Protein AF-A0A661S088-F1 (afdb_monomer)

Sequence (98 aa):
MNLNKQLDHNPIRTSVPCRVDFGGTLDISTLFLPLQHLSPSSFNIALNLRTFVSLSPWKKGFVKVSSKGFESAVFKKDQSPFDHPLGLMFACATYFNA

Structure (mmCIF, N/CA/C/O backbone):
data_AF-A0A661S088-F1
#
_entry.id   AF-A0A661S088-F1
#
loop_
_atom_site.group_PDB
_atom_site.id
_atom_site.type_symbol
_atom_site.label_atom_id
_atom_site.label_alt_id
_atom_site.label_comp_id
_atom_site.label_asym_id
_atom_site.label_entity_id
_atom_site.label_seq_id
_atom_site.pdbx_PDB_ins_code
_atom_site.Cartn_x
_atom_site.Cartn_y
_atom_site.Cartn_z
_atom_site.occupancy
_atom_site.B_iso_or_equiv
_atom_site.auth_seq_id
_atom_site.auth_comp_id
_atom_site.auth_asym_id
_atom_site.auth_atom_id
_atom_site.pdbx_PDB_model_num
ATOM 1 N N . MET A 1 1 ? -15.303 -17.816 14.093 1.00 50.16 1 MET A N 1
ATOM 2 C CA . MET A 1 1 ? -14.130 -17.352 14.870 1.00 50.16 1 MET A CA 1
ATOM 3 C C . MET A 1 1 ? -14.299 -15.858 15.135 1.00 50.16 1 MET A C 1
ATOM 5 O O . MET A 1 1 ? -14.484 -15.121 14.177 1.00 50.16 1 MET A O 1
ATOM 9 N N . ASN A 1 2 ? -14.367 -15.412 16.396 1.00 63.03 2 ASN A N 1
ATOM 10 C CA . ASN A 1 2 ? -14.566 -13.991 16.723 1.00 63.03 2 ASN A CA 1
ATOM 11 C C . ASN A 1 2 ? -13.201 -13.286 16.776 1.00 63.03 2 ASN A C 1
ATOM 13 O O . ASN A 1 2 ? -12.543 -13.287 17.814 1.00 63.03 2 ASN A O 1
ATOM 17 N N . LEU A 1 3 ? -12.781 -12.734 15.635 1.00 69.50 3 LEU A N 1
ATOM 18 C CA . LEU A 1 3 ? -11.482 -12.074 15.479 1.00 69.50 3 LEU A CA 1
ATOM 19 C C . LEU A 1 3 ? -11.339 -10.844 16.386 1.00 69.50 3 LEU A C 1
ATOM 21 O O . LEU A 1 3 ? -10.238 -10.575 16.850 1.00 69.50 3 LEU A O 1
ATOM 25 N N . ASN A 1 4 ? -12.435 -10.155 16.723 1.00 66.25 4 ASN A N 1
ATOM 26 C CA . ASN A 1 4 ? -12.383 -8.953 17.564 1.00 66.25 4 ASN A CA 1
ATOM 27 C C . ASN A 1 4 ? -11.774 -9.249 18.940 1.00 66.25 4 ASN A C 1
ATOM 29 O O . ASN A 1 4 ? -10.817 -8.594 19.331 1.00 66.25 4 ASN A O 1
ATOM 33 N N . LYS A 1 5 ? -12.236 -10.309 19.618 1.00 65.56 5 LYS A N 1
ATOM 34 C CA . LYS A 1 5 ? -11.714 -10.686 20.947 1.00 65.56 5 LYS A CA 1
ATOM 35 C C . LYS A 1 5 ? -10.239 -11.100 20.933 1.00 65.56 5 LYS A C 1
ATOM 37 O O . LYS A 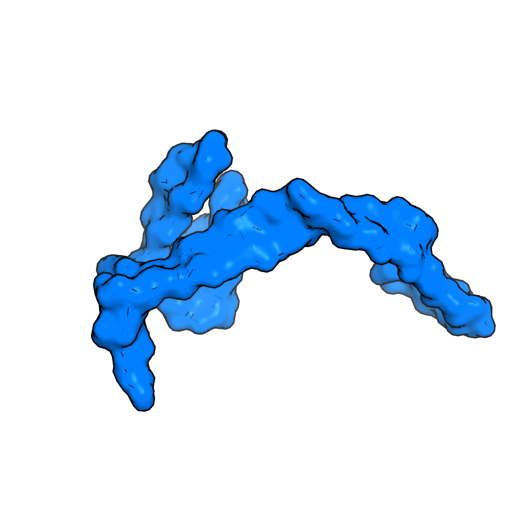1 5 ? -9.562 -10.979 21.946 1.00 65.56 5 LYS A O 1
ATOM 42 N N . GLN A 1 6 ? -9.746 -11.630 19.813 1.00 67.38 6 GLN A N 1
ATOM 43 C CA . GLN A 1 6 ? -8.335 -12.009 19.679 1.00 67.38 6 GLN A CA 1
ATOM 44 C C . GLN A 1 6 ? -7.454 -10.796 19.367 1.00 67.38 6 GLN A C 1
ATOM 46 O O . GLN A 1 6 ? -6.341 -10.690 19.879 1.00 67.38 6 GLN A O 1
ATOM 51 N N . LEU A 1 7 ? -7.972 -9.868 18.564 1.00 72.81 7 LEU A N 1
ATOM 52 C CA . LEU A 1 7 ? -7.278 -8.647 18.175 1.00 72.81 7 LEU A CA 1
ATOM 53 C C . LEU A 1 7 ? -7.262 -7.583 19.285 1.00 72.81 7 LEU A C 1
ATOM 55 O O . LEU A 1 7 ? -6.366 -6.743 19.280 1.00 72.81 7 LEU A O 1
ATOM 59 N N . ASP A 1 8 ? -8.189 -7.638 20.250 1.00 72.25 8 ASP A N 1
ATOM 60 C CA . ASP A 1 8 ? -8.194 -6.757 21.433 1.00 72.25 8 ASP A CA 1
ATOM 61 C C . ASP A 1 8 ? -6.908 -6.902 22.265 1.00 72.25 8 ASP A C 1
ATOM 63 O O . ASP A 1 8 ? -6.417 -5.930 22.837 1.00 72.25 8 ASP A O 1
ATOM 67 N N . HIS A 1 9 ? -6.336 -8.110 22.304 1.00 74.31 9 HIS A N 1
ATOM 68 C CA . HIS A 1 9 ? -5.107 -8.398 23.047 1.00 74.31 9 HIS A CA 1
ATOM 69 C C . HIS A 1 9 ? -3.856 -8.447 22.162 1.00 74.31 9 HIS A C 1
ATOM 71 O O . HIS A 1 9 ? -2.764 -8.181 22.659 1.00 74.31 9 HIS A O 1
ATOM 77 N N . ASN A 1 10 ? -4.000 -8.749 20.866 1.00 84.00 10 ASN A N 1
ATOM 78 C CA . ASN A 1 10 ? -2.884 -8.866 19.930 1.00 84.00 10 ASN A CA 1
ATOM 79 C C . ASN A 1 10 ? -3.156 -8.098 18.627 1.00 84.00 10 ASN A C 1
ATOM 81 O O . ASN A 1 10 ? -3.781 -8.646 17.714 1.00 84.00 10 ASN A O 1
ATOM 85 N N . PRO A 1 11 ? -2.655 -6.855 18.485 1.00 88.94 11 PRO A N 1
ATOM 86 C CA . PRO A 1 11 ? -2.722 -6.157 17.209 1.00 88.94 11 PRO A CA 1
ATOM 87 C C . PRO A 1 11 ? -1.936 -6.919 16.134 1.00 88.94 11 PRO A C 1
ATOM 89 O O . PRO A 1 11 ? -0.820 -7.385 16.379 1.00 88.94 11 PRO A O 1
ATOM 92 N N . ILE A 1 12 ? -2.481 -6.993 14.919 1.00 92.69 12 ILE A N 1
ATOM 93 C CA . ILE A 1 12 ? -1.752 -7.526 13.764 1.00 92.69 12 ILE A CA 1
ATOM 94 C C . ILE A 1 12 ? -0.721 -6.487 13.347 1.00 92.69 12 ILE A C 1
ATOM 96 O O . ILE A 1 12 ? -1.069 -5.350 13.041 1.00 92.69 12 ILE A O 1
ATOM 100 N N . ARG A 1 13 ? 0.550 -6.884 13.296 1.00 95.50 13 ARG A N 1
ATOM 101 C CA . ARG A 1 13 ? 1.648 -6.039 12.823 1.00 95.50 13 ARG A CA 1
ATOM 102 C C . ARG A 1 13 ? 2.260 -6.657 11.580 1.00 95.50 13 ARG A C 1
ATOM 104 O O . ARG A 1 13 ? 2.583 -7.840 11.574 1.00 95.50 13 ARG A O 1
ATOM 111 N N . THR A 1 14 ? 2.433 -5.854 10.541 1.00 96.25 14 THR A N 1
ATOM 112 C CA . THR A 1 14 ? 3.054 -6.282 9.287 1.00 96.25 14 THR A CA 1
ATOM 113 C C . THR A 1 14 ? 3.962 -5.192 8.732 1.00 96.25 14 THR A C 1
ATOM 115 O O . THR A 1 14 ? 3.896 -4.033 9.152 1.00 96.25 14 THR A O 1
ATOM 118 N N . SER A 1 15 ? 4.833 -5.563 7.797 1.00 97.44 15 SER A N 1
ATOM 119 C CA . SER A 1 15 ? 5.652 -4.608 7.061 1.00 97.44 15 SER A CA 1
ATOM 120 C C . SER A 1 15 ? 5.817 -5.013 5.606 1.00 97.44 15 SER A C 1
ATOM 122 O O . SER A 1 15 ? 5.932 -6.199 5.295 1.00 97.44 15 SER A O 1
ATOM 124 N N . VAL A 1 16 ? 5.892 -4.018 4.729 1.00 96.81 16 VAL A N 1
ATOM 125 C CA . VAL A 1 16 ? 6.151 -4.200 3.297 1.00 96.81 16 VAL A CA 1
ATOM 126 C C . VAL A 1 16 ? 7.377 -3.383 2.882 1.00 96.81 16 VAL A C 1
ATOM 128 O O . VAL A 1 16 ? 7.531 -2.255 3.355 1.00 96.81 16 VAL A O 1
ATOM 131 N N . PRO A 1 17 ? 8.286 -3.937 2.061 1.00 97.88 17 PRO A N 1
ATOM 132 C CA . PRO A 1 17 ? 9.457 -3.211 1.586 1.00 97.88 17 PRO A CA 1
ATOM 133 C C . PRO A 1 17 ? 9.101 -2.258 0.436 1.00 97.88 17 PRO A C 1
ATOM 135 O O . PRO A 1 17 ? 8.250 -2.559 -0.399 1.00 97.88 17 PRO A O 1
ATOM 138 N N . CYS A 1 18 ? 9.804 -1.132 0.356 1.00 97.06 18 CYS A N 1
ATOM 139 C CA . CYS A 1 18 ? 9.926 -0.342 -0.864 1.00 97.06 18 CYS A CA 1
ATOM 140 C C . CYS A 1 18 ? 10.744 -1.113 -1.912 1.00 97.06 18 CYS A C 1
ATOM 142 O O . CYS A 1 18 ? 11.408 -2.104 -1.598 1.00 97.06 18 CYS A O 1
ATOM 144 N N . ARG A 1 19 ? 10.728 -0.644 -3.163 1.00 95.81 19 ARG A N 1
ATOM 145 C CA . ARG A 1 19 ? 11.445 -1.285 -4.272 1.00 95.81 19 ARG A CA 1
ATOM 146 C C . ARG A 1 19 ? 12.204 -0.286 -5.137 1.00 95.81 19 ARG A C 1
ATOM 148 O O . ARG A 1 19 ? 11.823 0.880 -5.202 1.00 95.81 19 ARG A O 1
ATOM 155 N N . VAL A 1 20 ? 13.236 -0.780 -5.815 1.00 95.38 20 VAL A N 1
ATOM 156 C CA . VAL A 1 20 ? 13.845 -0.150 -6.995 1.00 95.38 20 VAL A CA 1
ATOM 157 C C . VAL A 1 20 ? 13.439 -0.957 -8.219 1.00 95.38 20 VAL A C 1
ATOM 159 O O . VAL A 1 20 ? 13.458 -2.188 -8.167 1.00 95.38 20 VAL A O 1
ATOM 162 N N . ASP A 1 21 ? 13.089 -0.259 -9.295 1.00 92.88 21 ASP A N 1
ATOM 163 C CA . ASP A 1 21 ? 12.653 -0.850 -10.556 1.00 92.88 21 ASP A CA 1
ATOM 164 C C . ASP A 1 21 ? 13.666 -0.564 -11.672 1.00 92.88 21 ASP A C 1
ATOM 166 O O . ASP A 1 21 ? 14.028 0.589 -11.919 1.00 92.88 21 ASP A O 1
ATOM 170 N N . PHE A 1 22 ? 14.124 -1.620 -12.340 1.00 84.56 22 PHE A N 1
ATOM 171 C CA . PHE A 1 22 ? 15.024 -1.587 -13.488 1.00 84.56 22 PHE A CA 1
ATOM 172 C C . PHE A 1 22 ? 14.285 -2.185 -14.692 1.00 84.56 22 PHE A C 1
ATOM 174 O O . PHE A 1 22 ? 14.010 -3.384 -14.744 1.00 84.56 22 PHE A O 1
ATOM 181 N N . GLY A 1 23 ? 13.963 -1.340 -15.672 1.00 78.25 23 GLY A N 1
ATOM 182 C CA . GLY A 1 23 ? 13.048 -1.687 -16.770 1.00 78.25 23 GLY A CA 1
ATOM 183 C C . GLY A 1 23 ? 11.642 -1.106 -16.599 1.00 78.25 23 GLY A C 1
ATOM 184 O O . GLY A 1 23 ? 10.687 -1.637 -17.163 1.00 78.25 23 GLY A O 1
ATOM 185 N N . GLY A 1 24 ? 11.520 -0.028 -15.815 1.00 78.19 24 GLY A N 1
ATOM 186 C CA . GLY A 1 24 ? 10.242 0.614 -15.527 1.00 78.19 24 GLY A CA 1
ATOM 187 C C . GLY A 1 24 ? 9.457 0.990 -16.784 1.00 78.19 24 GLY A C 1
ATOM 188 O O . GLY A 1 24 ? 10.025 1.242 -17.850 1.00 78.19 24 GLY A O 1
ATOM 189 N N . THR A 1 25 ? 8.133 1.075 -16.634 1.00 86.88 25 THR A N 1
ATOM 190 C CA . THR A 1 25 ? 7.132 1.362 -17.682 1.00 86.88 25 THR A CA 1
ATOM 191 C C . THR A 1 25 ? 6.727 0.149 -18.524 1.00 86.88 25 THR A C 1
ATOM 193 O O . THR A 1 25 ? 5.649 0.163 -19.117 1.00 86.88 25 THR A O 1
ATOM 196 N N . LEU A 1 26 ? 7.525 -0.926 -18.555 1.00 89.38 26 LEU A N 1
ATOM 197 C CA . LEU A 1 26 ? 7.160 -2.168 -19.253 1.00 89.38 26 LEU A CA 1
ATOM 198 C C . LEU A 1 26 ? 5.983 -2.908 -18.601 1.00 89.38 26 LEU A C 1
ATOM 200 O O . LEU A 1 26 ? 5.384 -3.762 -19.240 1.00 89.38 26 LEU A O 1
ATOM 204 N N . ASP A 1 27 ? 5.646 -2.585 -17.355 1.00 88.38 27 ASP A N 1
ATOM 205 C CA . ASP A 1 27 ? 4.480 -3.084 -16.622 1.00 88.38 27 ASP A CA 1
ATOM 206 C C . ASP A 1 27 ? 3.209 -2.242 -16.848 1.00 88.38 27 ASP A C 1
ATOM 208 O O . ASP A 1 27 ? 2.127 -2.613 -16.391 1.00 88.38 27 ASP A O 1
ATOM 212 N N . ILE A 1 28 ? 3.299 -1.131 -17.588 1.00 92.69 28 ILE A N 1
ATOM 213 C CA . ILE A 1 28 ? 2.141 -0.324 -17.982 1.00 92.69 28 ILE A CA 1
ATOM 214 C C . ILE A 1 28 ? 1.522 -0.921 -19.243 1.00 92.69 28 ILE A C 1
ATOM 216 O O . ILE A 1 28 ? 2.196 -1.062 -20.263 1.00 92.69 28 ILE A O 1
ATOM 220 N N . SER A 1 29 ? 0.214 -1.193 -19.214 1.00 93.06 29 SER A N 1
ATOM 221 C CA . SER A 1 29 ? -0.511 -1.861 -20.308 1.00 93.06 29 SER A CA 1
ATOM 222 C C . SER A 1 29 ? -0.261 -1.243 -21.687 1.00 93.06 29 SER A C 1
ATOM 224 O O . SER A 1 29 ? -0.084 -1.972 -22.659 1.00 93.06 29 SER A O 1
ATOM 226 N N . THR A 1 30 ? -0.197 0.091 -21.774 1.00 94.38 30 THR A N 1
ATOM 227 C CA . THR A 1 30 ? 0.050 0.825 -23.026 1.00 94.38 30 THR A CA 1
ATOM 228 C C . THR A 1 30 ? 1.389 0.469 -23.680 1.00 94.38 30 THR A C 1
ATOM 230 O O . THR A 1 30 ? 1.484 0.511 -24.903 1.00 94.38 30 THR A O 1
ATOM 233 N N . LEU A 1 31 ? 2.411 0.102 -22.898 1.00 91.56 31 LEU A N 1
ATOM 234 C CA . LEU A 1 31 ? 3.716 -0.327 -23.416 1.00 91.56 31 LEU A CA 1
ATOM 235 C C . LEU A 1 31 ? 3.866 -1.849 -23.451 1.00 91.56 31 LEU A C 1
ATOM 237 O O . LEU A 1 31 ? 4.450 -2.378 -24.395 1.00 91.56 31 LEU A O 1
ATOM 241 N N . PHE A 1 32 ? 3.320 -2.554 -22.457 1.00 93.44 32 PHE A N 1
ATOM 242 C CA . PHE A 1 32 ? 3.391 -4.011 -22.384 1.00 93.44 32 PHE A CA 1
ATOM 243 C C . PHE A 1 32 ? 2.700 -4.677 -23.577 1.00 93.44 32 PHE A C 1
ATOM 245 O O . PHE A 1 32 ? 3.292 -5.523 -24.243 1.00 93.44 32 PHE A O 1
ATOM 252 N N . LEU A 1 33 ? 1.446 -4.300 -23.860 1.00 95.19 33 LEU A N 1
ATOM 253 C CA . LEU A 1 33 ? 0.598 -5.025 -24.810 1.00 95.19 33 LEU A CA 1
ATOM 254 C C . LEU A 1 33 ? 1.147 -5.010 -26.250 1.00 95.19 33 LEU A C 1
ATOM 256 O O . LEU A 1 33 ? 1.194 -6.079 -26.859 1.00 95.19 33 LEU A O 1
ATOM 260 N N . PRO A 1 34 ? 1.636 -3.880 -26.806 1.00 95.69 34 PRO A N 1
ATOM 261 C CA . PRO A 1 34 ? 2.255 -3.886 -28.136 1.00 95.69 34 PRO A CA 1
ATOM 262 C C . PRO A 1 34 ? 3.531 -4.736 -28.211 1.00 95.69 34 PRO A C 1
ATOM 264 O O . PRO A 1 34 ? 3.824 -5.343 -29.241 1.00 95.69 34 PRO A O 1
ATOM 267 N N . LEU A 1 35 ? 4.290 -4.798 -27.114 1.00 93.88 35 LEU A N 1
ATOM 268 C CA . LEU A 1 35 ? 5.562 -5.513 -27.032 1.00 93.88 35 LEU A CA 1
ATOM 269 C C . LEU A 1 35 ? 5.411 -6.951 -26.536 1.00 93.88 35 LEU A C 1
ATOM 271 O O . LEU A 1 35 ? 6.411 -7.651 -26.446 1.00 93.88 35 LEU A O 1
ATOM 275 N N . GLN A 1 36 ? 4.195 -7.427 -26.250 1.00 94.69 36 GLN A N 1
ATOM 276 C CA . GLN A 1 36 ? 3.958 -8.740 -25.642 1.00 94.69 36 GLN A CA 1
ATOM 277 C C . GLN A 1 36 ? 4.626 -9.887 -26.419 1.00 94.69 36 GLN A C 1
ATOM 279 O O . GLN A 1 36 ? 5.115 -10.838 -25.814 1.00 94.69 36 GLN A O 1
ATOM 284 N N . HIS A 1 37 ? 4.714 -9.772 -27.748 1.00 95.81 37 HIS A N 1
ATOM 285 C CA . HIS A 1 37 ? 5.401 -10.733 -28.617 1.00 95.81 37 HIS A CA 1
ATOM 286 C C . HIS A 1 37 ? 6.907 -10.885 -28.318 1.00 95.81 37 HIS A C 1
ATOM 288 O O . HIS A 1 37 ? 7.493 -11.912 -28.644 1.00 95.81 37 HIS A O 1
ATOM 294 N N . LEU A 1 38 ? 7.522 -9.896 -27.666 1.00 94.94 38 LEU A N 1
ATOM 295 C CA . LEU A 1 38 ? 8.912 -9.909 -27.201 1.00 94.94 38 LEU A CA 1
ATOM 296 C C . LEU A 1 38 ? 9.055 -10.379 -25.747 1.00 94.94 38 LEU A C 1
ATOM 298 O O . LEU A 1 38 ? 10.173 -10.470 -25.253 1.00 94.94 38 L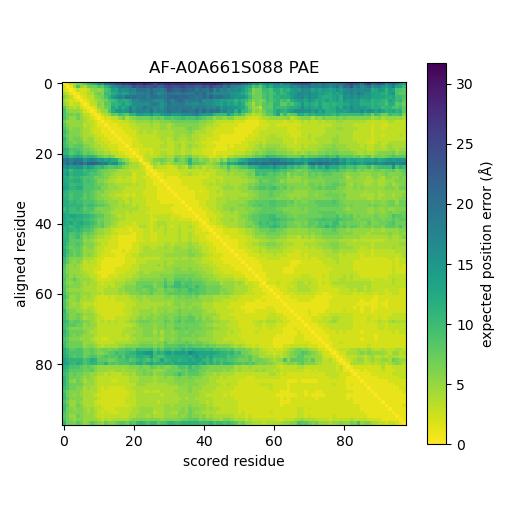EU A O 1
ATOM 302 N N . SER A 1 39 ? 7.947 -10.676 -25.060 1.00 92.00 39 SER A N 1
ATOM 303 C CA . SER A 1 39 ? 7.922 -11.080 -23.647 1.00 92.00 39 SER A CA 1
ATOM 304 C C . SER A 1 39 ? 8.698 -10.127 -22.717 1.00 92.00 39 SER A C 1
ATOM 306 O O . SER A 1 39 ? 9.610 -10.567 -22.013 1.00 92.00 39 SER A O 1
ATOM 308 N N . PRO A 1 40 ? 8.376 -8.818 -22.705 1.00 91.00 40 PRO A N 1
ATOM 309 C CA . PRO A 1 40 ? 9.070 -7.855 -21.859 1.00 91.00 40 PRO A CA 1
ATOM 310 C C . PRO A 1 40 ? 8.911 -8.219 -20.377 1.00 91.00 40 PRO A C 1
ATOM 312 O O . PRO A 1 40 ? 7.834 -8.611 -19.927 1.00 91.00 40 PRO A O 1
ATOM 315 N N . SER A 1 41 ? 9.988 -8.055 -19.612 1.00 88.56 41 SER A N 1
ATOM 316 C CA . SER A 1 41 ? 10.039 -8.346 -18.178 1.00 88.56 41 SER A CA 1
ATOM 317 C C . SER A 1 41 ? 10.639 -7.174 -17.409 1.00 88.56 41 SER A C 1
ATOM 319 O O . SER A 1 41 ? 11.595 -6.562 -17.886 1.00 88.56 41 SER A O 1
ATOM 321 N N . SER A 1 42 ? 10.138 -6.905 -16.203 1.00 88.62 42 SER A N 1
ATOM 322 C CA . SER A 1 42 ? 10.743 -5.942 -15.280 1.00 88.62 42 SER A CA 1
ATOM 323 C C . SER A 1 42 ? 11.652 -6.644 -14.272 1.00 88.62 42 SER A C 1
ATOM 325 O O . SER A 1 42 ? 11.388 -7.770 -13.842 1.00 88.62 42 SER A O 1
ATOM 327 N N . PHE A 1 43 ? 12.727 -5.972 -13.868 1.00 91.44 43 PHE A N 1
ATOM 328 C CA . PHE A 1 43 ? 13.614 -6.444 -12.813 1.00 91.44 43 PHE A CA 1
ATOM 329 C C . PHE A 1 43 ? 13.500 -5.520 -11.603 1.00 91.44 43 PHE A C 1
ATOM 331 O O . PHE A 1 43 ? 13.815 -4.337 -11.670 1.00 91.44 43 PHE A O 1
ATOM 338 N N . ASN A 1 44 ? 13.036 -6.062 -10.478 1.00 93.06 44 ASN A N 1
ATOM 339 C CA . ASN A 1 44 ? 12.739 -5.287 -9.280 1.00 93.06 44 ASN A CA 1
ATOM 340 C C . ASN A 1 44 ? 13.505 -5.821 -8.070 1.00 93.06 44 ASN A C 1
ATOM 342 O O . ASN A 1 44 ? 13.567 -7.030 -7.851 1.00 93.06 44 ASN A O 1
ATOM 346 N N . ILE A 1 45 ? 14.037 -4.914 -7.249 1.00 95.69 45 ILE A N 1
ATOM 347 C CA . ILE A 1 45 ? 14.758 -5.248 -6.015 1.00 95.69 45 ILE A CA 1
ATOM 348 C C . ILE A 1 45 ? 14.020 -4.649 -4.821 1.00 95.69 45 ILE A C 1
ATOM 350 O O . ILE A 1 45 ? 13.816 -3.437 -4.750 1.00 95.69 45 ILE A O 1
ATOM 354 N N . ALA A 1 46 ? 13.657 -5.494 -3.856 1.00 97.19 46 ALA A N 1
ATOM 355 C CA . ALA A 1 46 ? 13.115 -5.049 -2.579 1.00 97.19 46 ALA A CA 1
ATOM 356 C C . ALA A 1 46 ? 14.220 -4.442 -1.703 1.00 97.19 46 ALA A C 1
ATOM 358 O O . ALA A 1 46 ? 15.279 -5.038 -1.505 1.00 97.19 46 ALA A O 1
ATOM 359 N N . LEU A 1 47 ? 13.955 -3.267 -1.142 1.00 97.50 47 LEU A N 1
ATOM 360 C CA . LEU A 1 47 ? 14.870 -2.567 -0.250 1.00 97.50 47 LEU A CA 1
ATOM 361 C C . LEU A 1 47 ? 14.572 -2.890 1.213 1.00 97.50 47 LEU A C 1
ATOM 363 O O . LEU A 1 47 ? 13.423 -3.110 1.602 1.00 97.50 47 LEU A O 1
ATOM 367 N N . ASN A 1 48 ? 15.590 -2.779 2.071 1.00 97.06 48 ASN A N 1
ATOM 368 C CA . ASN A 1 48 ? 15.392 -2.735 3.523 1.00 97.06 48 ASN A CA 1
ATOM 369 C C . ASN A 1 48 ? 14.895 -1.352 4.008 1.00 97.06 48 ASN A C 1
ATOM 371 O O . ASN A 1 48 ? 15.336 -0.830 5.028 1.00 97.06 48 ASN A O 1
ATOM 375 N N . LEU A 1 49 ? 13.981 -0.749 3.251 1.00 97.12 49 LEU A N 1
ATOM 376 C CA . LEU A 1 49 ? 13.244 0.465 3.580 1.00 97.12 49 LEU A CA 1
ATOM 377 C C . LEU A 1 49 ? 11.776 0.055 3.619 1.00 97.12 49 LEU A C 1
ATOM 379 O O . LEU A 1 49 ? 11.223 -0.285 2.579 1.00 97.12 49 LEU A O 1
ATOM 383 N N . ARG A 1 50 ? 11.172 -0.026 4.807 1.00 96.69 50 ARG A N 1
ATOM 384 C CA . ARG A 1 50 ? 9.872 -0.690 4.985 1.00 96.69 50 ARG A CA 1
ATOM 385 C C . ARG A 1 50 ? 8.811 0.256 5.526 1.00 96.69 50 ARG A C 1
ATOM 387 O O . ARG A 1 50 ? 9.079 1.060 6.417 1.00 96.69 50 ARG A O 1
ATOM 394 N N . THR A 1 51 ? 7.584 0.077 5.053 1.00 95.94 51 THR A N 1
ATOM 395 C CA . THR A 1 51 ? 6.383 0.634 5.675 1.00 95.94 51 THR A CA 1
ATOM 396 C C . THR A 1 51 ? 5.849 -0.375 6.679 1.00 95.94 51 THR A C 1
ATOM 398 O O . THR A 1 51 ? 5.643 -1.538 6.336 1.00 95.94 51 THR A O 1
ATOM 401 N N . PHE A 1 52 ? 5.618 0.063 7.913 1.00 97.00 52 PHE A N 1
ATOM 402 C CA . PHE A 1 52 ? 5.061 -0.762 8.982 1.00 97.00 52 PHE A CA 1
ATOM 403 C C . PHE A 1 52 ? 3.606 -0.374 9.229 1.00 97.00 52 PHE A C 1
ATOM 405 O O . PHE A 1 52 ? 3.287 0.811 9.308 1.00 97.00 52 PHE A O 1
ATOM 412 N N . VAL A 1 53 ? 2.735 -1.369 9.382 1.00 95.94 53 VAL A N 1
ATOM 413 C CA . VAL A 1 53 ? 1.310 -1.172 9.668 1.00 95.94 53 VAL A CA 1
ATOM 414 C C . VAL A 1 53 ? 0.923 -2.020 10.871 1.00 95.94 53 VAL A C 1
ATOM 416 O O . VAL A 1 53 ? 1.289 -3.192 10.963 1.00 95.94 53 VAL A O 1
ATOM 419 N N . SER A 1 54 ? 0.172 -1.417 11.790 1.00 94.31 54 SER A N 1
ATOM 420 C CA . SER A 1 54 ? -0.467 -2.103 12.909 1.00 94.31 54 SER A CA 1
ATOM 421 C C . SER A 1 54 ? -1.977 -1.961 12.771 1.00 94.31 54 SER A C 1
ATOM 423 O O . SER A 1 54 ? -2.474 -0.846 12.629 1.00 94.31 54 SER A O 1
ATOM 425 N N . LEU A 1 55 ? -2.697 -3.076 12.838 1.00 93.12 55 LEU A N 1
ATOM 426 C CA . LEU A 1 55 ? -4.153 -3.133 12.815 1.00 93.12 55 LEU A CA 1
ATOM 427 C C . LEU A 1 55 ? -4.661 -3.671 14.153 1.00 93.12 55 LEU A C 1
ATOM 429 O O . LEU A 1 55 ? -4.209 -4.713 14.628 1.00 93.12 55 LEU A O 1
ATOM 433 N N . SER A 1 56 ? -5.612 -2.964 14.748 1.00 91.19 56 SER A N 1
ATOM 434 C CA . SER A 1 56 ? -6.269 -3.342 15.998 1.00 91.19 56 SER A CA 1
ATOM 435 C C . SER A 1 56 ? -7.753 -2.980 15.943 1.00 91.19 56 SER A C 1
ATOM 437 O O . SER A 1 56 ? -8.128 -2.103 15.158 1.00 91.19 56 SER A O 1
ATOM 439 N N . PRO A 1 57 ? -8.603 -3.594 16.781 1.00 89.69 57 PRO A N 1
ATOM 440 C CA . PRO A 1 57 ? -10.000 -3.214 16.889 1.00 89.69 57 PRO A CA 1
ATOM 441 C C . PRO A 1 57 ? -10.125 -1.779 17.397 1.00 89.69 57 PRO A C 1
ATOM 443 O O . PRO A 1 57 ? -9.251 -1.251 18.092 1.00 89.69 57 PRO A O 1
ATOM 446 N N . TRP A 1 58 ? -11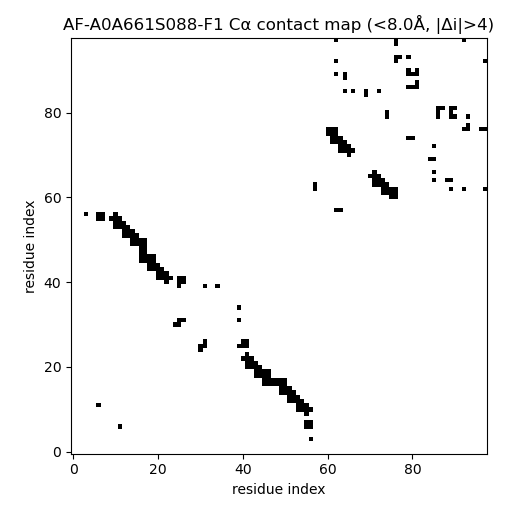.229 -1.139 17.031 1.00 89.31 58 TRP A N 1
ATOM 447 C CA . TRP A 1 58 ? -11.563 0.209 17.471 1.00 89.31 58 TRP A CA 1
ATOM 448 C C . TRP A 1 58 ? -13.084 0.354 17.641 1.00 89.31 58 TRP A C 1
ATOM 450 O O . TRP A 1 58 ? -13.823 -0.627 17.735 1.00 89.31 58 TRP A O 1
ATOM 460 N N . LYS A 1 59 ? -13.575 1.593 17.699 1.00 91.56 59 LYS A N 1
ATOM 461 C CA . LYS A 1 59 ? -14.990 1.937 17.810 1.00 91.56 59 LYS A CA 1
ATOM 462 C C . LYS A 1 59 ? -15.783 1.442 16.596 1.00 91.56 59 LYS A C 1
ATOM 464 O O . LYS A 1 59 ? -15.536 1.861 15.469 1.00 91.56 59 LYS A O 1
ATOM 469 N N . LYS A 1 60 ? -16.811 0.629 16.857 1.00 90.12 60 LYS A N 1
ATOM 470 C CA . LYS A 1 60 ? -17.743 0.110 15.843 1.00 90.12 60 LYS A CA 1
ATOM 471 C C . LYS A 1 60 ? -18.290 1.227 14.942 1.00 90.12 60 LYS A C 1
ATOM 473 O O . LYS A 1 60 ? -18.810 2.222 15.444 1.00 90.12 60 LYS A O 1
ATOM 478 N N . GLY A 1 61 ? -18.214 1.022 13.626 1.00 91.69 61 GLY A N 1
ATOM 479 C CA . GLY A 1 61 ? -18.715 1.954 12.605 1.00 91.69 61 GLY A CA 1
ATOM 480 C C . G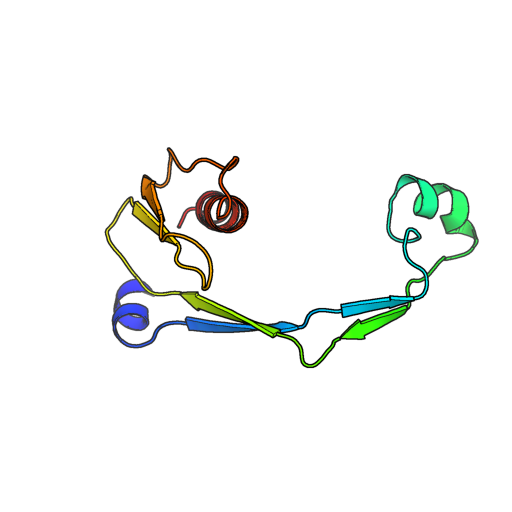LY A 1 61 ? -17.768 3.110 12.265 1.00 91.69 61 GLY A C 1
ATOM 481 O O . GLY A 1 61 ? -18.107 3.947 11.428 1.00 91.69 61 GLY A O 1
ATOM 482 N N . PHE A 1 62 ? -16.590 3.164 12.889 1.00 94.62 62 PHE A N 1
ATOM 483 C CA . PHE A 1 62 ? -15.584 4.189 12.646 1.00 94.62 62 PHE A CA 1
ATOM 484 C C 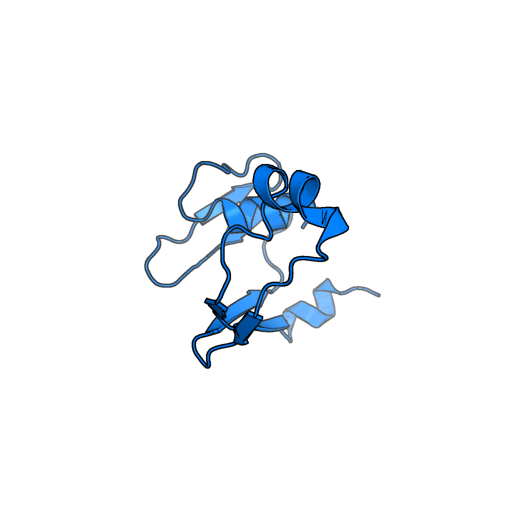. PHE 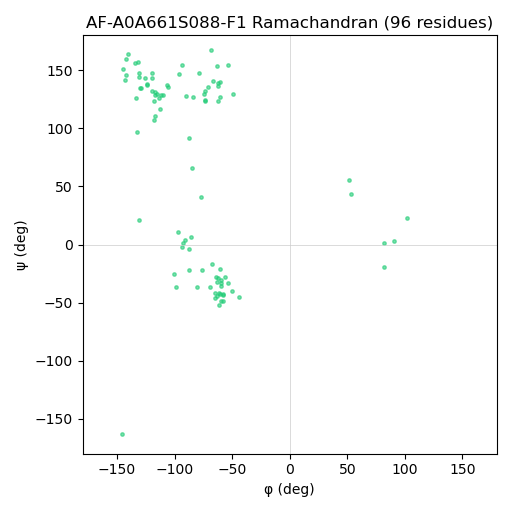A 1 62 ? -14.247 3.559 12.288 1.00 94.62 62 PHE A C 1
ATOM 486 O O . PHE A 1 62 ? -13.832 2.566 12.882 1.00 94.62 62 PHE A O 1
ATOM 493 N N . VAL A 1 63 ? -13.536 4.212 11.378 1.00 95.38 63 VAL A N 1
ATOM 494 C CA . VAL A 1 63 ? -12.160 3.880 11.025 1.00 95.38 63 VAL A CA 1
ATOM 495 C C . VAL A 1 63 ? -11.272 5.013 11.511 1.00 95.38 63 VAL A C 1
ATOM 497 O O . VAL A 1 63 ? -11.539 6.181 11.229 1.00 95.38 63 VAL A O 1
ATOM 500 N N . LYS A 1 64 ? -10.217 4.668 12.251 1.00 96.00 64 LYS A N 1
ATOM 501 C CA . LYS A 1 64 ? -9.151 5.593 12.644 1.00 96.00 64 LYS A CA 1
ATOM 502 C C . LYS A 1 64 ? -7.880 5.218 11.894 1.00 96.00 64 LYS A C 1
ATOM 504 O O . LYS A 1 64 ? -7.446 4.074 11.977 1.00 96.00 64 LYS A O 1
ATOM 509 N N . VAL A 1 65 ? -7.257 6.189 11.236 1.00 96.31 65 VAL A N 1
ATOM 510 C CA . VAL A 1 65 ? -5.933 6.032 10.624 1.00 96.31 65 VAL A CA 1
ATOM 511 C C . VAL A 1 65 ? -4.979 7.033 11.264 1.00 96.31 65 VAL A C 1
ATOM 513 O O . VAL A 1 65 ? -5.295 8.213 11.407 1.00 96.31 65 VAL A O 1
ATOM 516 N N . SER A 1 66 ? -3.808 6.545 11.661 1.00 96.44 66 SER A N 1
ATOM 517 C CA . SER A 1 66 ? -2.705 7.351 12.175 1.00 96.44 66 SER A CA 1
ATOM 518 C C . SER A 1 66 ? -1.437 6.959 11.429 1.00 96.44 66 SER A C 1
ATOM 520 O O . SER A 1 66 ? -1.186 5.772 11.224 1.00 96.44 66 SER A O 1
ATOM 522 N N . SER A 1 67 ? -0.659 7.948 11.003 1.00 96.06 67 SER A N 1
ATOM 523 C CA . SER A 1 67 ? 0.606 7.736 10.308 1.00 96.06 67 SER A CA 1
ATOM 524 C C . SER A 1 67 ? 1.604 8.796 10.746 1.00 96.06 67 SER A C 1
ATOM 526 O O . SER A 1 67 ? 1.245 9.955 10.951 1.00 96.06 67 SER A O 1
ATOM 528 N N . LYS A 1 68 ? 2.871 8.408 10.897 1.00 96.12 68 LYS A N 1
ATOM 529 C CA . LYS A 1 68 ? 3.935 9.344 11.268 1.00 96.12 68 LYS A CA 1
ATOM 530 C C . LYS A 1 68 ? 4.048 10.435 10.195 1.00 96.12 68 LYS A C 1
ATOM 532 O O . LYS A 1 68 ? 4.228 10.120 9.025 1.00 96.12 68 LYS A O 1
ATOM 537 N N . GLY A 1 69 ? 3.988 11.698 10.616 1.00 95.56 69 GLY A N 1
ATOM 538 C CA . GLY A 1 69 ? 4.060 12.857 9.717 1.00 95.56 69 GLY A CA 1
ATOM 539 C C . GLY A 1 69 ? 2.708 13.357 9.198 1.00 95.56 69 GLY A C 1
ATOM 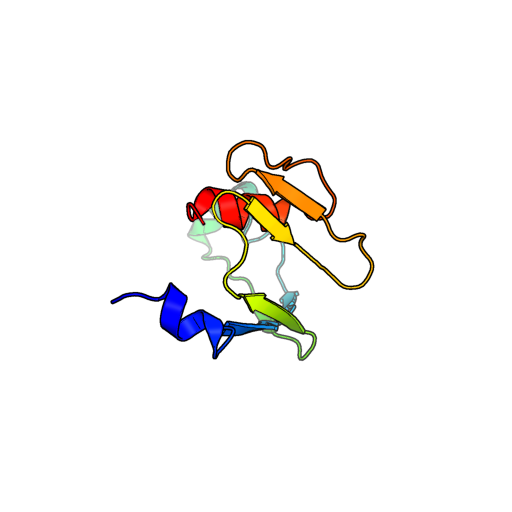540 O O . GLY A 1 69 ? 2.692 14.305 8.423 1.00 95.56 69 GLY A O 1
ATOM 541 N N . PHE A 1 70 ? 1.591 12.764 9.634 1.00 95.81 70 PHE A N 1
ATOM 542 C CA . PHE A 1 70 ? 0.240 13.210 9.293 1.00 95.81 70 PHE A CA 1
ATOM 543 C C . PHE A 1 70 ? -0.626 13.328 10.547 1.00 95.81 70 PHE A C 1
ATOM 545 O O . PHE A 1 70 ? -0.490 12.537 11.484 1.00 95.81 70 PHE A O 1
ATOM 552 N N . GLU A 1 71 ? -1.560 14.278 10.536 1.00 95.94 71 GLU A N 1
ATOM 553 C CA . GLU A 1 71 ? -2.606 14.339 11.554 1.00 95.94 71 GLU A CA 1
ATOM 554 C C . GLU A 1 71 ? -3.474 13.080 11.500 1.00 95.94 71 GLU A C 1
ATOM 556 O O . GLU A 1 71 ? -3.843 12.587 10.429 1.00 95.94 71 GLU A O 1
ATOM 561 N N . SER A 1 72 ? -3.781 12.527 12.674 1.00 96.88 72 SER A N 1
ATOM 562 C CA . SER A 1 72 ? -4.612 11.325 12.750 1.00 96.88 72 SER A CA 1
ATOM 563 C C . SER A 1 72 ? -6.051 11.670 12.391 1.00 96.88 72 SER A C 1
ATOM 565 O O . SER A 1 72 ? -6.608 12.635 12.905 1.00 96.88 72 SER A O 1
ATOM 567 N N . ALA A 1 73 ? -6.679 10.838 11.568 1.00 96.44 73 ALA A N 1
ATOM 568 C CA . ALA A 1 73 ? -8.029 11.081 11.084 1.00 96.44 73 ALA A CA 1
ATOM 569 C C . ALA A 1 73 ? -8.978 9.954 11.495 1.00 96.44 73 ALA A C 1
ATOM 571 O O . ALA A 1 73 ? -8.586 8.786 11.609 1.00 96.44 73 ALA A O 1
ATOM 572 N N . VAL A 1 74 ? -10.240 10.315 11.721 1.00 96.50 74 VAL A N 1
ATOM 573 C CA . VAL A 1 74 ? -11.318 9.385 12.058 1.00 96.50 74 VAL A CA 1
ATOM 574 C C . VAL A 1 74 ? -12.524 9.711 11.199 1.00 96.50 74 VAL A C 1
ATOM 576 O O . VAL A 1 74 ? -13.024 10.832 11.244 1.00 96.50 74 VAL A O 1
ATOM 579 N N . PHE A 1 75 ? -13.037 8.715 10.487 1.00 94.81 75 PHE A N 1
ATOM 580 C CA . PHE A 1 75 ? -14.253 8.857 9.695 1.00 94.81 75 PHE A CA 1
ATOM 581 C C . PHE A 1 75 ? -15.214 7.706 9.962 1.00 94.81 75 PHE A C 1
ATOM 583 O O . PHE A 1 75 ? -14.824 6.631 10.431 1.00 94.81 75 PHE A O 1
ATOM 590 N N . LYS A 1 76 ? -16.501 7.943 9.690 1.00 93.50 76 LYS A N 1
ATOM 591 C CA . LYS A 1 76 ? -17.465 6.846 9.616 1.00 93.50 76 LYS A CA 1
ATOM 592 C C . LYS A 1 76 ? -17.099 5.985 8.417 1.00 93.50 76 LYS A C 1
ATOM 594 O O . LYS A 1 76 ? -16.755 6.518 7.366 1.00 93.50 76 LYS A O 1
ATOM 599 N N . LYS A 1 77 ? -17.229 4.673 8.578 1.00 86.31 77 LYS A N 1
ATOM 600 C CA . LYS A 1 77 ? -16.916 3.675 7.551 1.00 86.31 77 LYS A CA 1
ATOM 601 C C . LYS A 1 77 ? -17.437 4.050 6.153 1.00 86.31 77 LYS A C 1
ATOM 603 O O . LYS A 1 77 ? -16.674 4.010 5.192 1.00 86.31 77 LYS A O 1
ATOM 608 N N . ASP A 1 78 ? -18.687 4.505 6.083 1.00 86.31 78 ASP A N 1
ATOM 609 C CA . ASP A 1 78 ? -19.398 4.806 4.831 1.00 86.31 78 ASP A CA 1
ATOM 610 C C . ASP A 1 78 ? -19.236 6.263 4.353 1.00 86.31 78 ASP A C 1
ATOM 612 O O . ASP A 1 78 ? -19.867 6.680 3.387 1.00 86.31 78 ASP A O 1
ATOM 616 N N . GLN A 1 79 ? -18.435 7.071 5.053 1.00 89.38 79 GLN A N 1
ATOM 617 C CA . GLN A 1 79 ? -18.238 8.501 4.774 1.00 89.38 79 GLN A CA 1
ATOM 618 C C . GLN A 1 79 ? -16.751 8.875 4.725 1.00 89.38 79 GLN A C 1
ATOM 620 O O . GLN A 1 79 ? -16.395 10.032 4.946 1.00 89.38 79 GLN A O 1
ATOM 625 N N . SER A 1 80 ? -15.868 7.899 4.502 1.00 86.31 80 SER A N 1
ATOM 626 C CA . SER A 1 80 ? -14.428 8.153 4.494 1.00 86.31 80 SER A CA 1
ATOM 627 C C . SER A 1 80 ? -14.014 8.904 3.218 1.00 86.31 80 SER A C 1
ATOM 629 O O . SER A 1 80 ? -14.263 8.398 2.124 1.00 86.31 80 SER A O 1
ATOM 631 N N . PRO A 1 81 ? -13.372 10.084 3.316 1.00 87.75 81 PRO A N 1
ATOM 632 C CA . PRO A 1 81 ? -12.890 10.814 2.153 1.00 87.75 81 PRO A CA 1
ATOM 633 C C . PRO A 1 81 ? -11.641 10.137 1.580 1.00 87.75 81 PRO A C 1
ATOM 635 O O . PRO A 1 81 ? -10.679 9.859 2.301 1.00 87.75 81 PRO A O 1
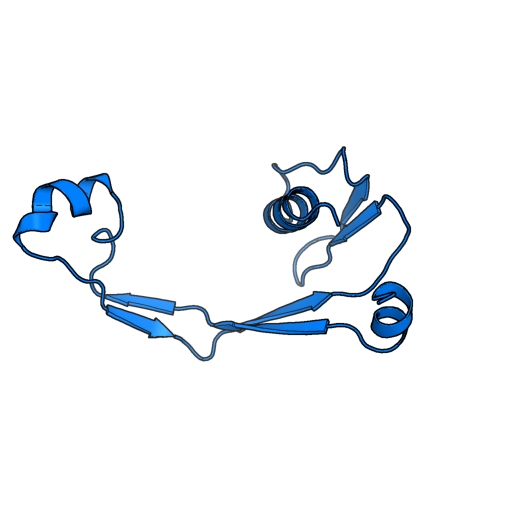ATOM 638 N N . PHE A 1 82 ? -11.646 9.890 0.271 1.00 92.38 82 PHE A N 1
ATOM 639 C CA . PHE A 1 82 ? -10.473 9.364 -0.437 1.00 92.38 82 PHE A CA 1
ATOM 640 C C . PHE A 1 82 ? -9.532 10.477 -0.910 1.00 92.38 82 PHE A C 1
ATOM 642 O O . PHE A 1 82 ? -8.338 10.235 -1.062 1.00 92.38 82 PHE A O 1
ATOM 649 N N . ASP A 1 83 ? -10.045 11.701 -1.044 1.00 94.06 83 ASP A N 1
ATOM 650 C CA . ASP A 1 83 ? -9.255 12.916 -1.252 1.00 94.06 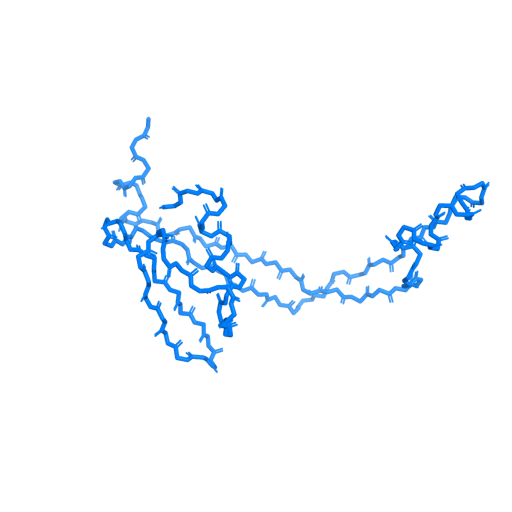83 ASP A CA 1
ATOM 651 C C . ASP A 1 83 ? -8.780 13.483 0.098 1.00 94.06 83 ASP A C 1
ATOM 653 O O . ASP A 1 83 ? -9.246 14.499 0.607 1.00 94.06 83 ASP A O 1
ATOM 657 N N . HIS A 1 84 ? -7.923 12.715 0.763 1.00 93.81 84 HIS A N 1
ATOM 658 C CA . HIS A 1 84 ? -7.285 13.064 2.028 1.00 93.81 84 HIS A CA 1
ATOM 659 C C . HIS A 1 84 ? -5.861 12.486 2.007 1.00 93.81 84 HIS A C 1
ATOM 661 O O . HIS A 1 84 ? -5.661 11.429 1.406 1.00 93.81 84 HIS A O 1
ATOM 667 N N . PRO A 1 85 ? -4.861 13.067 2.698 1.00 94.94 85 PRO A N 1
ATOM 668 C CA . PRO A 1 85 ? -3.501 12.508 2.722 1.00 94.94 85 PRO A CA 1
ATOM 669 C C . PRO A 1 85 ? -3.413 11.045 3.198 1.00 94.94 85 PRO A C 1
ATOM 671 O O . PRO A 1 85 ? -2.536 10.293 2.788 1.00 94.94 85 PRO A O 1
ATOM 674 N N . LEU A 1 86 ? -4.358 10.622 4.044 1.00 95.62 86 LEU A N 1
ATOM 675 C CA . LEU A 1 86 ? -4.527 9.232 4.508 1.00 95.62 86 LEU A CA 1
ATOM 676 C C . LEU A 1 86 ? -5.592 8.443 3.718 1.00 95.62 86 LEU A C 1
ATOM 678 O O . LEU A 1 86 ? -5.989 7.351 4.127 1.00 95.62 86 LEU A O 1
ATOM 682 N N . GLY A 1 87 ? -6.073 8.996 2.607 1.00 95.00 87 GLY A N 1
ATOM 683 C CA . GLY A 1 87 ? -7.205 8.510 1.820 1.00 95.00 87 GLY A CA 1
ATOM 684 C C . GLY A 1 87 ? -7.013 7.094 1.292 1.00 95.00 87 GLY A C 1
ATOM 685 O O . GLY A 1 87 ? -7.952 6.308 1.337 1.00 95.00 87 GLY A O 1
ATOM 686 N N . LEU A 1 88 ? -5.787 6.714 0.911 1.00 94.25 88 LEU A N 1
ATOM 687 C CA . LEU A 1 88 ? -5.474 5.339 0.500 1.00 94.25 88 LEU A CA 1
ATOM 688 C C . LEU A 1 88 ? -5.800 4.319 1.603 1.00 94.25 88 LEU A C 1
ATOM 690 O O . LEU A 1 88 ? -6.400 3.282 1.336 1.00 94.25 88 LEU A O 1
ATOM 694 N N . MET A 1 89 ? -5.447 4.620 2.854 1.00 94.75 89 MET A N 1
ATOM 695 C CA . MET A 1 89 ? -5.715 3.713 3.973 1.00 94.75 89 MET A CA 1
ATOM 696 C C . MET A 1 89 ? -7.210 3.630 4.284 1.00 94.75 89 MET A C 1
ATOM 698 O O . MET A 1 89 ? -7.712 2.551 4.600 1.00 94.75 89 MET A O 1
ATOM 702 N N . PHE A 1 90 ? -7.931 4.747 4.152 1.00 95.56 90 PHE A N 1
ATOM 703 C CA . PHE A 1 90 ? -9.388 4.754 4.254 1.00 95.56 90 PHE A CA 1
ATOM 704 C C . PHE A 1 90 ? -10.050 3.962 3.123 1.00 95.56 90 PHE A C 1
ATOM 706 O O . PHE A 1 90 ? -10.949 3.173 3.397 1.00 95.56 90 PHE A O 1
ATOM 713 N N . ALA A 1 91 ? -9.568 4.090 1.886 1.00 94.62 91 ALA A N 1
ATOM 714 C CA . ALA A 1 91 ? -10.047 3.313 0.749 1.00 94.62 91 ALA A CA 1
ATOM 715 C C . ALA A 1 91 ? -9.842 1.808 0.968 1.00 94.62 91 ALA A C 1
ATOM 717 O O . ALA A 1 91 ? -10.767 1.032 0.742 1.00 94.62 91 ALA A O 1
ATOM 718 N N . CYS A 1 92 ? -8.684 1.391 1.496 1.00 93.75 92 CYS A N 1
ATOM 719 C CA . CYS A 1 92 ? -8.450 0.001 1.897 1.00 93.75 92 CYS A CA 1
ATOM 720 C C . CYS A 1 92 ? -9.470 -0.469 2.946 1.00 93.75 92 CYS A C 1
ATOM 722 O O . CYS A 1 92 ? -10.067 -1.533 2.790 1.00 93.75 92 CYS A O 1
ATOM 724 N N . ALA A 1 93 ? -9.700 0.317 4.002 1.00 92.62 93 ALA A N 1
ATOM 725 C CA . ALA A 1 93 ? -10.660 -0.035 5.048 1.00 92.62 93 ALA A CA 1
ATOM 726 C C . ALA A 1 93 ? -12.097 -0.157 4.503 1.00 92.62 93 ALA A C 1
ATOM 728 O O . ALA A 1 93 ? -12.801 -1.109 4.839 1.00 92.62 93 ALA A O 1
ATOM 729 N N . THR A 1 94 ? -12.515 0.760 3.626 1.00 92.25 94 THR A N 1
ATOM 730 C CA . THR A 1 94 ? -13.823 0.710 2.960 1.00 92.25 94 THR A CA 1
ATOM 731 C C . THR A 1 94 ? -13.936 -0.498 2.028 1.00 92.25 94 THR A C 1
ATOM 733 O O . THR A 1 94 ? -14.926 -1.220 2.108 1.00 92.25 94 THR A O 1
ATOM 736 N N . TYR A 1 95 ? -12.919 -0.775 1.202 1.00 92.81 95 TYR A N 1
ATOM 737 C CA . TYR A 1 95 ? -12.901 -1.916 0.276 1.00 92.81 95 TYR A CA 1
ATOM 738 C C . TYR A 1 95 ? -13.075 -3.258 1.000 1.00 92.81 95 TYR A C 1
ATOM 740 O O . TYR A 1 95 ? -13.853 -4.105 0.568 1.00 92.81 95 TYR A O 1
ATOM 748 N N . PHE A 1 96 ? -12.398 -3.436 2.138 1.00 91.12 96 PHE A N 1
ATOM 749 C CA . PHE A 1 96 ? -12.510 -4.649 2.955 1.00 91.12 96 PHE A CA 1
ATOM 750 C C . PHE A 1 96 ? -13.675 -4.627 3.949 1.00 91.12 96 PHE A C 1
ATOM 752 O O . PHE A 1 96 ? -13.803 -5.550 4.754 1.00 91.12 96 PHE A O 1
ATOM 759 N N . ASN A 1 97 ? -14.541 -3.610 3.891 1.00 88.62 97 ASN A N 1
ATOM 760 C CA . ASN A 1 97 ? -15.707 -3.481 4.756 1.00 88.62 97 ASN A CA 1
ATOM 761 C C . ASN A 1 97 ? -15.337 -3.589 6.253 1.00 88.62 97 ASN A C 1
ATOM 763 O O . ASN A 1 97 ? -16.043 -4.263 7.011 1.00 88.62 97 ASN A O 1
ATOM 767 N N . ALA A 1 98 ? -14.248 -2.924 6.659 1.00 83.06 98 ALA A N 1
ATOM 768 C CA . ALA A 1 98 ? -13.713 -2.924 8.026 1.00 83.06 98 ALA A CA 1
ATOM 769 C C . ALA A 1 98 ? -14.687 -2.378 9.086 1.00 83.06 98 ALA A C 1
ATOM 771 O O . ALA A 1 98 ? -15.632 -1.632 8.733 1.00 83.06 98 ALA A O 1
#

Secondary structure (DSSP, 8-state):
--HHHHHTTS-EEEEEEEEEEESTTTTSHHHHHHHGGG----EEEEEEEEEEEEE---STTEEEEEETTEEEEEEEGGG--SSSTTHHHHHHHHHTT-

pLDDT: mean 90.51, std 8.73, range [50.16, 97.88]

Mean predicted aligned error: 5.46 Å

Radius of gyration: 18.47 Å; Cα contacts (8 Å, |Δi|>4): 121; chains: 1; bounding box: 35×32×52 Å

Solvent-accessible surface area (backbone atoms only — not comparable to full-atom values): 6204 Å² total; per-residue (Å²): 134,72,61,61,75,54,25,72,80,45,58,52,72,52,71,48,62,43,72,51,72,50,56,74,64,52,86,38,65,89,52,28,61,82,40,48,92,72,64,78,73,72,48,72,46,79,40,103,50,67,52,75,49,78,48,60,73,74,62,88,70,46,45,75,53,76,52,94,96,53,84,67,46,75,34,44,50,93,65,53,61,58,93,44,101,63,6,68,62,44,48,52,39,48,74,71,67,104

Foldseek 3Di:
DPVQVVLQVPWDKDKDFDKDKDQPPCPPCVNVVVCVVVVDDIDMDTDPHIDMDTGGDDDPQKDWDDDPPDDIDIDGLVPQDLPDPCNVVSVVCNVVVD